Protein AF-A0A661QNE1-F1 (afdb_monomer_lite)

pLDDT: mean 89.4, std 10.87, range [54.03, 97.5]

Foldseek 3Di:
DDLVVLVVLLVVLLVVVVVVVDPLQPPSVPWDADPPDSQEIESAADDPDPVVVLVSQVSQLVSPHGYDYPPKDKDFDADPVRDGPWIWIQDPVGTHTRDHD

Structure (mmCIF, N/CA/C/O backbone):
data_AF-A0A661QNE1-F1
#
_entry.id   AF-A0A661QNE1-F1
#
loop_
_atom_site.group_PDB
_atom_site.id
_atom_site.type_symbol
_atom_site.label_atom_id
_atom_site.label_alt_id
_atom_site.label_comp_id
_atom_site.label_asym_id
_atom_site.label_entity_id
_atom_site.label_seq_id
_atom_site.pdbx_PDB_ins_code
_atom_site.Cartn_x
_atom_site.Cartn_y
_atom_site.Cartn_z
_atom_site.occupancy
_atom_site.B_iso_or_equiv
_atom_site.auth_seq_id
_atom_site.auth_comp_id
_atom_site.auth_asym_id
_atom_site.auth_atom_id
_atom_site.pdbx_PDB_model_num
ATOM 1 N N . MET A 1 1 ? 16.479 -2.582 6.797 1.00 54.91 1 MET A N 1
ATOM 2 C CA . MET A 1 1 ? 15.493 -2.563 7.904 1.00 54.91 1 MET A CA 1
ATOM 3 C C . MET A 1 1 ? 14.855 -3.953 8.004 1.00 54.91 1 MET A C 1
ATOM 5 O O . MET A 1 1 ? 14.509 -4.486 6.960 1.00 54.91 1 MET A O 1
ATOM 9 N N . LYS A 1 2 ? 14.779 -4.595 9.184 1.00 58.19 2 LYS A N 1
ATOM 10 C CA . LYS A 1 2 ? 14.231 -5.970 9.326 1.00 58.19 2 LYS A CA 1
ATOM 11 C C . LYS A 1 2 ? 12.692 -5.976 9.266 1.00 58.19 2 LYS A C 1
ATOM 13 O O . LYS A 1 2 ? 12.072 -5.009 9.701 1.00 58.19 2 LYS A O 1
ATOM 18 N N . LYS A 1 3 ? 12.080 -7.073 8.789 1.00 56.31 3 LYS A N 1
ATOM 19 C CA . LYS A 1 3 ? 10.613 -7.236 8.622 1.00 56.31 3 LYS A CA 1
ATOM 20 C C . LYS A 1 3 ? 9.822 -6.991 9.922 1.00 56.31 3 LYS A C 1
ATOM 22 O O . LYS A 1 3 ? 8.732 -6.433 9.888 1.00 56.31 3 LYS A O 1
ATOM 27 N N . GLU A 1 4 ? 10.409 -7.322 11.072 1.00 59.03 4 GLU A N 1
ATOM 28 C CA . GLU A 1 4 ? 9.845 -7.066 12.410 1.00 59.03 4 GLU A CA 1
ATOM 29 C C . GLU A 1 4 ? 9.625 -5.576 12.706 1.00 59.03 4 GLU A C 1
ATOM 31 O O . GLU A 1 4 ? 8.668 -5.220 13.391 1.00 59.03 4 GLU A O 1
ATOM 36 N N . ASN A 1 5 ? 10.442 -4.692 12.126 1.00 74.19 5 ASN A N 1
ATOM 37 C CA . ASN A 1 5 ? 10.304 -3.250 12.317 1.00 74.19 5 ASN A CA 1
ATOM 38 C C . ASN A 1 5 ? 9.025 -2.715 11.645 1.00 74.19 5 ASN A C 1
ATOM 40 O O . ASN A 1 5 ? 8.351 -1.832 12.174 1.00 74.19 5 ASN A O 1
ATOM 44 N N . TYR A 1 6 ? 8.615 -3.315 10.521 1.00 79.69 6 TYR A N 1
ATOM 45 C CA . TYR A 1 6 ? 7.425 -2.875 9.795 1.00 79.69 6 TYR A CA 1
ATOM 46 C C . TYR A 1 6 ? 6.110 -3.197 10.509 1.00 79.69 6 TYR A C 1
ATOM 48 O O . TYR A 1 6 ? 5.142 -2.477 10.301 1.00 79.69 6 TYR A O 1
ATOM 56 N N . LYS A 1 7 ? 6.057 -4.191 11.409 1.00 83.25 7 LYS A N 1
ATOM 57 C CA . LYS A 1 7 ? 4.845 -4.441 12.216 1.00 83.25 7 LYS A CA 1
ATOM 58 C C . LYS A 1 7 ? 4.545 -3.279 13.169 1.00 83.25 7 LYS A C 1
ATOM 60 O O . LYS A 1 7 ? 3.403 -2.841 13.262 1.00 83.25 7 LYS A O 1
ATOM 65 N N . SER A 1 8 ? 5.569 -2.743 13.838 1.00 88.62 8 SER A N 1
ATOM 66 C CA . SER A 1 8 ? 5.416 -1.562 14.704 1.00 88.62 8 SER A CA 1
ATOM 67 C C . SER A 1 8 ? 5.031 -0.318 13.896 1.00 88.62 8 SER A C 1
ATOM 69 O O . SER A 1 8 ? 4.162 0.457 14.301 1.00 88.62 8 SER A O 1
ATOM 71 N N . ILE A 1 9 ? 5.645 -0.150 12.721 1.00 92.69 9 ILE A N 1
ATOM 72 C CA . ILE A 1 9 ? 5.344 0.943 11.791 1.00 92.69 9 ILE A CA 1
ATOM 73 C C . ILE A 1 9 ? 3.899 0.836 11.274 1.00 92.69 9 ILE A C 1
ATOM 75 O O . ILE A 1 9 ? 3.189 1.839 11.283 1.00 92.69 9 ILE A O 1
ATOM 79 N N . LEU A 1 10 ? 3.430 -0.365 10.917 1.00 94.81 10 LEU A N 1
ATOM 80 C CA . LEU A 1 10 ? 2.055 -0.628 10.482 1.00 94.81 10 LEU A CA 1
ATOM 81 C C . LEU A 1 10 ? 1.040 -0.183 11.539 1.00 94.81 10 LEU A C 1
ATOM 83 O O . LEU A 1 10 ? 0.068 0.485 11.203 1.00 94.81 10 LEU A O 1
ATOM 87 N N . SER A 1 11 ? 1.278 -0.480 12.819 1.00 94.94 11 SER A N 1
ATO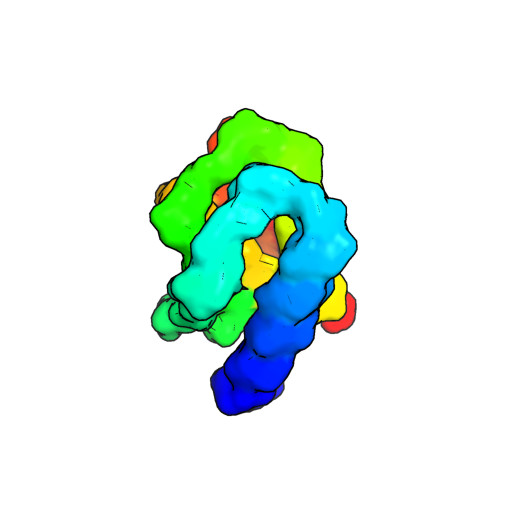M 88 C CA . SER A 1 11 ? 0.389 -0.031 13.898 1.00 94.94 11 SER A CA 1
ATOM 89 C C . SER A 1 11 ? 0.313 1.497 14.004 1.00 94.94 11 SER A C 1
ATOM 91 O O . SER A 1 11 ? -0.767 2.050 14.215 1.00 94.94 11 SER A O 1
ATOM 93 N N . LYS A 1 12 ? 1.436 2.208 13.821 1.00 95.69 12 LYS A N 1
ATOM 94 C CA . LYS A 1 12 ? 1.450 3.684 13.812 1.00 95.69 12 LYS A CA 1
ATOM 95 C C . LYS A 1 12 ? 0.726 4.246 12.587 1.00 95.69 12 LYS A C 1
ATOM 97 O O . LYS A 1 12 ? -0.059 5.178 12.735 1.00 95.69 12 LYS A O 1
ATOM 102 N N . PHE A 1 13 ? 0.945 3.642 11.423 1.00 96.81 13 PHE A N 1
ATOM 103 C CA . PHE A 1 13 ? 0.265 3.982 10.178 1.00 96.81 13 PHE A CA 1
ATOM 104 C C . PHE A 1 13 ? -1.256 3.825 10.297 1.00 96.81 13 PHE A C 1
ATOM 106 O O . PHE A 1 13 ? -1.982 4.787 10.061 1.00 96.81 13 PHE A O 1
ATOM 113 N N . LYS A 1 14 ? -1.740 2.668 10.769 1.00 97.25 14 LYS A N 1
ATOM 114 C CA . LYS A 1 14 ? -3.170 2.418 11.025 1.00 97.25 14 LYS A CA 1
ATOM 115 C C . LYS A 1 14 ? -3.785 3.467 11.949 1.00 97.25 14 LYS A C 1
ATOM 117 O O . LYS A 1 14 ? -4.884 3.950 11.697 1.00 97.25 14 LYS A O 1
ATOM 122 N N . ARG A 1 15 ? -3.068 3.849 13.011 1.00 96.94 15 ARG A N 1
ATOM 123 C CA . ARG A 1 15 ? -3.523 4.894 13.935 1.00 96.94 15 ARG A CA 1
ATOM 124 C C . ARG A 1 15 ? -3.628 6.262 13.259 1.00 96.94 15 ARG A C 1
ATOM 126 O O . ARG A 1 15 ? -4.608 6.957 13.487 1.00 96.94 15 ARG A O 1
ATOM 133 N N . GLU A 1 16 ? -2.657 6.651 12.430 1.00 97.12 16 GLU A N 1
ATOM 134 C CA . GLU A 1 16 ? -2.738 7.918 11.685 1.00 97.12 16 GLU A CA 1
ATOM 135 C C . GLU A 1 16 ? -3.916 7.923 10.708 1.00 97.12 16 GLU A C 1
ATOM 137 O O . GLU A 1 16 ? -4.642 8.908 10.654 1.00 97.12 16 GLU A O 1
ATOM 142 N N . ILE A 1 17 ? -4.161 6.807 10.018 1.00 97.31 17 ILE A N 1
ATOM 143 C CA . ILE A 1 17 ? -5.311 6.650 9.122 1.00 97.31 17 ILE A CA 1
ATOM 144 C C . ILE A 1 17 ? -6.629 6.806 9.879 1.00 97.31 17 ILE A C 1
ATOM 146 O O . ILE A 1 17 ? -7.465 7.608 9.473 1.00 97.31 17 ILE A O 1
ATOM 150 N N . LYS A 1 18 ? -6.799 6.129 11.018 1.00 96.25 18 LYS A N 1
ATOM 151 C CA . LYS A 1 18 ? -7.998 6.286 11.860 1.00 96.25 18 LYS A CA 1
ATOM 152 C C . LYS A 1 18 ? -8.208 7.734 12.314 1.00 96.25 18 LYS A C 1
ATOM 154 O O . LYS A 1 18 ? -9.331 8.224 12.298 1.00 96.25 18 LYS A O 1
ATOM 159 N N . ASN A 1 19 ? -7.128 8.442 12.643 1.00 96.12 19 ASN A N 1
ATOM 160 C CA . ASN A 1 19 ? -7.182 9.843 13.072 1.00 96.12 19 ASN A CA 1
ATOM 161 C C . ASN A 1 19 ? -7.560 10.825 11.951 1.00 96.12 19 ASN A C 1
ATOM 163 O O . ASN A 1 19 ? -7.878 11.977 12.245 1.00 96.12 19 ASN A O 1
ATOM 167 N N . THR A 1 20 ? -7.542 10.405 10.682 1.00 94.12 20 THR A N 1
ATOM 168 C CA . THR A 1 20 ? -8.076 11.233 9.588 1.00 94.12 20 THR A CA 1
ATOM 169 C C . THR A 1 20 ? -9.597 11.382 9.663 1.00 94.12 20 THR A C 1
ATOM 171 O O . THR A 1 20 ? -10.130 12.294 9.040 1.00 94.12 20 THR A O 1
ATOM 174 N N . HIS A 1 21 ? -10.288 10.513 10.419 1.00 91.31 21 HIS A N 1
ATOM 175 C CA . HIS A 1 21 ? -11.754 10.426 10.480 1.00 91.31 21 HIS A CA 1
ATOM 176 C C . HIS A 1 21 ? -12.411 10.312 9.093 1.00 91.31 21 HIS A C 1
ATOM 178 O O . HIS A 1 21 ? -13.562 10.702 8.900 1.00 91.31 21 HIS A O 1
ATOM 184 N N . ASN A 1 22 ? -11.674 9.781 8.115 1.00 90.81 22 ASN A N 1
ATOM 185 C CA . ASN A 1 22 ? -12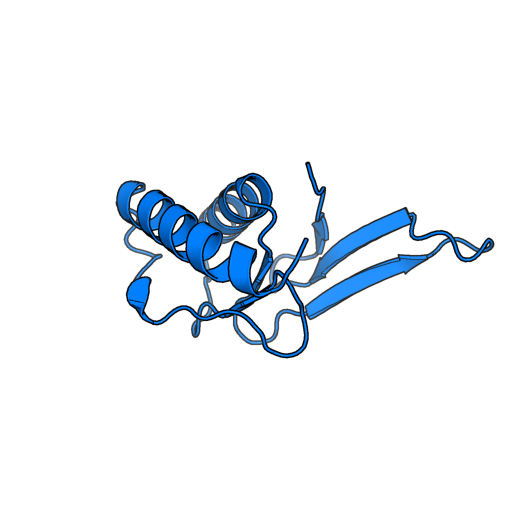.157 9.618 6.761 1.00 90.81 22 ASN A CA 1
ATOM 186 C C . ASN A 1 22 ? -12.966 8.324 6.625 1.00 90.81 22 ASN A C 1
ATOM 188 O O . ASN A 1 22 ? -12.451 7.233 6.866 1.00 90.81 22 ASN A O 1
ATOM 192 N N . HIS A 1 23 ? -14.224 8.456 6.216 1.00 93.06 23 HIS A N 1
ATOM 193 C CA . HIS A 1 23 ? -15.172 7.349 6.104 1.00 93.06 23 HIS A CA 1
ATOM 194 C C . HIS A 1 23 ? -14.797 6.308 5.036 1.00 93.06 23 HIS A C 1
ATOM 196 O O . HIS A 1 23 ? -15.226 5.161 5.134 1.00 93.06 23 HIS A O 1
ATOM 202 N N . VAL A 1 24 ? -13.974 6.678 4.049 1.00 95.25 24 VAL A N 1
ATOM 203 C CA . VAL A 1 24 ? -13.487 5.758 3.010 1.00 95.25 24 VAL A CA 1
ATOM 204 C C . VAL A 1 24 ? -12.497 4.740 3.583 1.00 95.25 24 VAL A C 1
ATOM 206 O O . VAL A 1 24 ? -12.384 3.631 3.067 1.00 95.25 24 VAL A O 1
ATOM 209 N N . PHE A 1 25 ? -11.805 5.074 4.678 1.00 95.56 25 PHE A N 1
ATOM 210 C CA . PHE A 1 25 ? -10.882 4.163 5.350 1.00 95.56 25 PHE A CA 1
ATOM 211 C C . PHE A 1 25 ? -11.599 3.341 6.430 1.00 95.56 25 PHE A C 1
ATOM 213 O O . PHE A 1 25 ? -11.461 3.594 7.628 1.00 95.56 25 PHE A O 1
ATOM 220 N N . HIS A 1 26 ? -12.350 2.326 6.012 1.00 93.06 26 HIS A N 1
ATOM 221 C CA . HIS A 1 26 ? -12.951 1.340 6.913 1.00 93.06 26 HIS A CA 1
ATOM 222 C C . HIS A 1 26 ? -12.048 0.107 7.106 1.00 93.06 26 HIS A C 1
ATOM 224 O O . HIS A 1 26 ? -11.048 -0.071 6.408 1.00 93.06 26 HIS A O 1
ATOM 230 N N . ASP A 1 27 ? -12.362 -0.722 8.106 1.00 94.44 27 ASP A N 1
ATOM 231 C CA . ASP A 1 27 ? -11.677 -1.994 8.402 1.00 94.44 27 ASP A CA 1
ATOM 232 C C . ASP A 1 27 ? -10.145 -1.907 8.533 1.00 94.44 27 ASP A C 1
ATOM 234 O O . ASP A 1 27 ? -9.422 -2.875 8.303 1.00 94.44 27 ASP A O 1
ATOM 238 N N . VAL A 1 28 ? -9.634 -0.745 8.951 1.00 96.19 28 VAL A N 1
ATOM 239 C CA . VAL A 1 28 ? -8.194 -0.432 9.018 1.00 96.19 28 VAL A CA 1
ATOM 240 C C . VAL A 1 28 ? -7.405 -1.444 9.860 1.00 96.19 28 VAL A C 1
ATOM 242 O O . VAL A 1 28 ? -6.231 -1.717 9.599 1.00 96.19 28 VAL A O 1
ATOM 245 N N . ASP A 1 29 ? -8.034 -2.040 10.874 1.00 95.56 29 ASP A N 1
ATOM 246 C CA . ASP A 1 29 ? -7.398 -3.060 11.712 1.00 95.56 29 ASP A CA 1
ATOM 247 C C . ASP A 1 29 ? -7.111 -4.363 10.965 1.00 95.56 29 ASP A C 1
ATOM 249 O O . ASP A 1 29 ? -6.134 -5.035 11.303 1.00 95.56 29 ASP A O 1
ATOM 253 N N . ASN A 1 30 ? -7.863 -4.663 9.906 1.00 96.06 30 ASN A N 1
ATOM 254 C CA . ASN A 1 30 ? -7.692 -5.864 9.092 1.00 96.06 30 ASN A CA 1
ATOM 255 C C . ASN A 1 30 ? -6.547 -5.737 8.081 1.00 96.06 30 ASN A C 1
ATOM 257 O O . ASN A 1 30 ? -6.149 -6.735 7.489 1.00 96.06 30 ASN A O 1
ATOM 261 N N . TRP A 1 31 ? -5.977 -4.542 7.891 1.00 96.56 31 TRP A N 1
ATOM 262 C CA . TRP A 1 31 ? -4.871 -4.364 6.953 1.00 96.56 31 TRP A CA 1
ATOM 263 C C . TRP A 1 31 ? -3.615 -5.096 7.424 1.00 96.56 31 TRP A C 1
ATOM 265 O O . TRP A 1 31 ? -3.227 -5.020 8.595 1.00 96.56 31 TRP A O 1
ATOM 275 N N . THR A 1 32 ? -2.926 -5.777 6.519 1.00 95.38 32 THR A N 1
ATOM 276 C CA . THR A 1 32 ? -1.739 -6.577 6.852 1.00 95.38 32 THR A CA 1
ATOM 277 C C . THR A 1 32 ? -0.562 -6.212 5.970 1.00 95.38 32 THR A C 1
ATOM 279 O O . THR A 1 32 ? -0.724 -5.633 4.902 1.00 95.38 32 THR A O 1
ATOM 282 N N . MET A 1 33 ? 0.645 -6.574 6.400 1.00 94.56 33 MET A N 1
ATOM 283 C CA . MET A 1 33 ? 1.801 -6.501 5.509 1.00 94.56 33 MET A CA 1
ATOM 284 C C . MET A 1 33 ? 1.614 -7.464 4.332 1.00 94.56 33 MET A C 1
ATOM 286 O O . MET A 1 33 ? 1.114 -8.576 4.518 1.00 94.56 33 MET A O 1
ATOM 290 N N . ALA A 1 34 ? 2.049 -7.049 3.149 1.00 92.62 34 ALA A N 1
ATOM 291 C CA . ALA A 1 34 ? 2.177 -7.922 1.995 1.00 92.62 34 ALA A CA 1
ATOM 292 C C . ALA A 1 34 ? 3.311 -8.943 2.22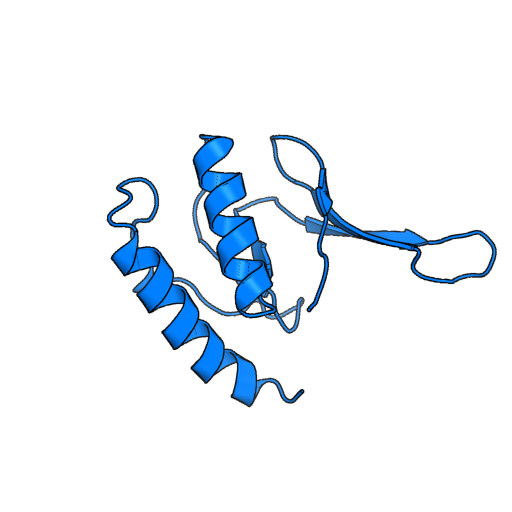0 1.00 92.62 34 ALA A C 1
ATOM 294 O O . ALA A 1 34 ? 4.258 -8.712 2.985 1.00 92.62 34 ALA A O 1
ATOM 295 N N . ASN A 1 35 ? 3.208 -10.107 1.578 1.00 87.62 35 ASN A N 1
ATOM 296 C CA . ASN A 1 35 ? 4.196 -11.178 1.737 1.00 87.62 35 ASN A CA 1
ATOM 297 C C . ASN A 1 35 ? 5.388 -11.021 0.789 1.00 87.62 35 ASN A C 1
ATOM 299 O O . ASN A 1 35 ? 6.520 -11.311 1.180 1.00 87.62 35 ASN A O 1
ATOM 303 N N . ASP A 1 36 ? 5.102 -10.547 -0.416 1.00 86.31 36 ASP A N 1
ATOM 304 C CA . ASP A 1 36 ? 5.965 -10.357 -1.581 1.00 86.31 36 ASP A CA 1
ATOM 305 C C . ASP A 1 36 ? 6.656 -8.984 -1.605 1.00 86.31 36 ASP A C 1
ATOM 307 O O . ASP A 1 36 ? 7.793 -8.871 -2.059 1.00 86.31 36 ASP A O 1
ATOM 311 N N . ILE A 1 37 ? 6.019 -7.951 -1.047 1.00 87.75 37 ILE A N 1
ATOM 312 C CA . ILE A 1 37 ? 6.570 -6.592 -0.966 1.00 87.75 37 ILE A CA 1
ATOM 313 C C . ILE A 1 37 ? 6.867 -6.255 0.498 1.00 87.75 37 ILE A C 1
ATOM 315 O O . ILE A 1 37 ? 5.963 -6.122 1.320 1.00 87.75 37 ILE A O 1
ATOM 319 N N . MET A 1 38 ? 8.152 -6.092 0.837 1.00 87.06 38 MET A N 1
ATOM 320 C CA . MET A 1 38 ? 8.628 -5.994 2.229 1.00 87.06 38 MET A CA 1
ATOM 321 C C . MET A 1 38 ? 7.935 -4.901 3.060 1.00 87.06 38 MET A C 1
ATOM 323 O O . MET A 1 38 ? 7.690 -5.101 4.250 1.00 87.06 38 MET A O 1
ATOM 327 N N . ASN A 1 39 ? 7.642 -3.758 2.442 1.00 90.44 39 ASN A N 1
ATOM 328 C CA . ASN A 1 39 ? 6.953 -2.619 3.044 1.00 90.44 39 ASN A CA 1
ATOM 329 C C . ASN A 1 39 ? 5.541 -2.394 2.471 1.00 90.44 39 ASN A C 1
ATOM 331 O O . ASN A 1 39 ? 4.955 -1.335 2.691 1.00 90.44 39 ASN A O 1
ATOM 335 N N . GLY A 1 40 ? 4.998 -3.368 1.736 1.00 94.06 40 GLY A N 1
ATOM 336 C CA . GLY A 1 40 ? 3.646 -3.314 1.190 1.00 94.06 40 GLY A CA 1
ATOM 337 C C . GLY A 1 40 ? 2.597 -3.534 2.277 1.00 94.06 40 GLY A C 1
ATOM 338 O O . GLY A 1 40 ? 2.807 -4.338 3.184 1.00 94.06 40 GLY A O 1
ATOM 339 N N . VAL A 1 41 ? 1.465 -2.840 2.187 1.00 96.62 41 VAL A N 1
ATOM 340 C CA . VAL A 1 41 ? 0.317 -2.987 3.092 1.00 96.62 41 VAL A CA 1
ATOM 341 C C . VAL A 1 41 ? -0.926 -3.277 2.268 1.00 96.62 41 VAL A C 1
ATOM 343 O O . VAL A 1 41 ? -1.279 -2.490 1.397 1.00 96.62 41 VAL A O 1
ATOM 346 N N . LEU A 1 42 ? -1.598 -4.385 2.554 1.00 96.81 42 LEU A N 1
ATOM 347 C CA . LEU A 1 42 ? -2.821 -4.796 1.877 1.00 96.81 42 LEU A CA 1
ATOM 348 C C . LEU A 1 42 ? -4.030 -4.117 2.526 1.00 96.81 42 LEU A C 1
ATOM 350 O O . LEU A 1 42 ? -4.279 -4.313 3.716 1.00 96.81 42 LEU A O 1
ATOM 354 N N . ILE A 1 43 ? -4.769 -3.336 1.737 1.00 95.88 43 ILE A N 1
ATOM 355 C CA . ILE A 1 43 ? -5.952 -2.577 2.183 1.00 95.88 43 ILE A CA 1
ATOM 356 C C . ILE A 1 43 ? -7.231 -3.426 2.137 1.00 95.88 43 ILE A C 1
ATOM 358 O O . ILE A 1 43 ? -8.157 -3.204 2.908 1.00 95.88 43 ILE A O 1
ATOM 362 N N . GLY A 1 44 ? -7.266 -4.453 1.281 1.00 92.88 44 GLY A N 1
ATOM 363 C CA . GLY A 1 44 ? -8.362 -5.428 1.210 1.00 92.88 44 GLY A CA 1
ATOM 364 C C . GLY A 1 44 ? -9.594 -4.976 0.417 1.00 92.88 44 GLY A C 1
ATOM 365 O O . GLY A 1 44 ? -10.453 -5.801 0.128 1.00 92.88 44 GLY A O 1
ATOM 366 N N . TYR A 1 45 ? -9.666 -3.709 0.010 1.00 95.81 45 TYR A N 1
ATOM 367 C CA . TYR A 1 45 ? -10.740 -3.159 -0.820 1.00 95.81 45 TYR A CA 1
ATOM 368 C C . TYR A 1 45 ? -10.238 -2.008 -1.695 1.00 95.81 45 TYR A C 1
ATOM 370 O O . TYR A 1 45 ? -9.158 -1.454 -1.473 1.00 95.81 45 TYR A O 1
ATOM 378 N N . THR A 1 46 ? -11.019 -1.677 -2.720 1.00 95.75 46 THR A N 1
ATOM 379 C CA . THR A 1 46 ? -10.705 -0.604 -3.666 1.00 95.75 46 THR A CA 1
ATOM 380 C C . THR A 1 46 ? -11.182 0.740 -3.137 1.00 95.75 46 THR A C 1
ATOM 382 O O . THR A 1 46 ? -12.310 0.866 -2.668 1.00 95.75 46 THR A O 1
ATOM 385 N N . ILE A 1 47 ? -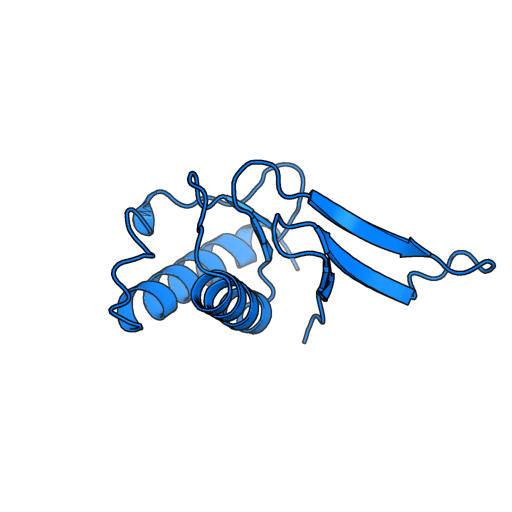10.339 1.761 -3.277 1.00 96.19 47 ILE A N 1
ATOM 386 C CA . ILE A 1 47 ? -10.686 3.155 -3.002 1.00 96.19 47 ILE A CA 1
ATOM 387 C C . ILE A 1 47 ? -10.957 3.853 -4.333 1.00 96.19 47 ILE A C 1
ATOM 389 O O . ILE A 1 47 ? -10.041 4.048 -5.130 1.00 96.19 47 ILE A O 1
ATOM 393 N N . ASN A 1 48 ? -12.218 4.221 -4.567 1.00 95.19 48 ASN A N 1
ATOM 394 C CA . ASN A 1 48 ? -12.679 4.781 -5.844 1.00 95.19 48 ASN A CA 1
ATOM 395 C C . ASN A 1 48 ? -12.513 6.304 -5.951 1.00 95.19 48 ASN A C 1
ATOM 397 O O . ASN A 1 48 ? -12.731 6.876 -7.018 1.00 95.19 48 ASN A O 1
ATOM 401 N N . GLU A 1 49 ? -12.094 6.962 -4.874 1.00 96.12 49 GLU A N 1
ATOM 402 C CA . GLU A 1 49 ? -11.845 8.398 -4.861 1.00 96.12 49 GLU A CA 1
ATOM 403 C C . GLU A 1 49 ? -10.350 8.685 -4.967 1.00 96.12 49 GLU A C 1
ATOM 405 O O . GLU A 1 49 ? -9.542 8.256 -4.138 1.00 96.12 49 GLU A O 1
ATOM 410 N N . ARG A 1 50 ? -9.971 9.444 -6.000 1.00 95.69 50 ARG A N 1
ATOM 411 C CA . ARG A 1 50 ? -8.567 9.767 -6.272 1.00 95.69 50 ARG A CA 1
ATOM 412 C C . ARG A 1 50 ? -7.914 10.529 -5.118 1.00 95.69 50 ARG A C 1
ATOM 414 O O . ARG A 1 50 ? -6.788 10.198 -4.756 1.00 95.69 50 ARG A O 1
ATOM 421 N N . SER A 1 51 ? -8.603 11.516 -4.542 1.00 96.69 51 SER A N 1
ATOM 422 C CA . SER A 1 51 ? -8.106 12.298 -3.398 1.00 96.69 51 SER A CA 1
ATOM 423 C C . SER A 1 51 ? -7.780 11.403 -2.206 1.00 96.69 51 SER A C 1
ATOM 425 O O . SER A 1 51 ? -6.714 11.533 -1.604 1.00 96.69 51 SER A O 1
ATOM 427 N N . GLU A 1 52 ? -8.648 10.435 -1.924 1.00 97.44 52 GLU A N 1
ATOM 428 C CA . GLU A 1 52 ? -8.497 9.525 -0.790 1.00 97.44 52 GLU A CA 1
ATOM 429 C C . GLU A 1 52 ? -7.399 8.501 -1.026 1.00 97.44 52 GLU A C 1
ATOM 431 O O . GLU A 1 52 ? -6.587 8.214 -0.140 1.00 97.44 52 GLU A O 1
ATOM 436 N N . ARG A 1 53 ? -7.281 8.020 -2.265 1.00 97.12 53 ARG A N 1
ATOM 437 C CA . ARG A 1 53 ? -6.165 7.167 -2.662 1.00 97.12 53 ARG A CA 1
ATOM 438 C C . ARG A 1 53 ? -4.823 7.903 -2.571 1.00 97.12 53 ARG A C 1
ATOM 440 O O . ARG A 1 53 ? -3.834 7.306 -2.131 1.00 97.12 53 ARG A O 1
ATOM 447 N N . GLU A 1 54 ? -4.779 9.179 -2.959 1.00 96.38 54 GLU A N 1
ATOM 448 C CA . GLU A 1 54 ? -3.617 10.073 -2.835 1.00 96.38 54 GLU A CA 1
ATOM 449 C C . GLU A 1 54 ? -3.256 10.368 -1.376 1.00 96.38 54 GLU A C 1
ATOM 451 O O . GLU A 1 54 ? -2.071 10.347 -1.021 1.00 96.38 54 GLU A O 1
ATOM 456 N N . LEU A 1 55 ? -4.253 10.589 -0.518 1.00 97.00 55 LEU A N 1
ATOM 457 C CA . LEU A 1 55 ? -4.069 10.760 0.920 1.00 97.00 55 LEU A CA 1
ATOM 458 C C . LEU A 1 55 ? -3.464 9.501 1.549 1.00 97.00 55 LEU A C 1
ATOM 460 O O . LEU A 1 55 ? -2.429 9.587 2.214 1.00 97.00 55 LEU A O 1
ATOM 464 N N . LEU A 1 56 ? -4.054 8.333 1.276 1.00 97.50 56 LEU A N 1
ATOM 465 C CA . LEU A 1 56 ? -3.563 7.043 1.754 1.00 97.50 56 LEU A CA 1
ATOM 466 C C . LEU A 1 56 ? -2.101 6.823 1.355 1.00 97.50 56 LEU A C 1
ATOM 468 O O . LEU A 1 56 ? -1.269 6.497 2.201 1.00 97.50 56 LEU A O 1
ATOM 472 N N . HIS A 1 57 ? -1.776 7.050 0.077 1.00 96.38 57 HIS A N 1
ATOM 473 C CA . HIS A 1 57 ? -0.413 6.921 -0.444 1.00 96.38 57 HIS A CA 1
ATOM 474 C C . HIS A 1 57 ? 0.568 7.824 0.295 1.00 96.38 57 HIS A C 1
ATOM 476 O O . HIS A 1 57 ? 1.621 7.377 0.741 1.00 96.38 57 HIS A O 1
ATOM 482 N N . ARG A 1 58 ? 0.208 9.099 0.463 1.00 95.62 58 ARG A N 1
ATOM 483 C CA . ARG A 1 58 ? 1.050 10.104 1.118 1.00 95.62 58 ARG A CA 1
ATOM 484 C C . ARG A 1 58 ? 1.333 9.748 2.574 1.00 95.62 58 ARG A C 1
ATOM 486 O O . ARG A 1 58 ? 2.481 9.850 3.010 1.00 95.62 58 ARG A O 1
ATOM 493 N N . ILE A 1 59 ? 0.307 9.323 3.312 1.00 95.81 59 ILE A N 1
ATOM 494 C CA . ILE A 1 59 ? 0.464 8.867 4.695 1.00 95.81 59 ILE A CA 1
ATOM 495 C C . ILE A 1 59 ? 1.330 7.603 4.715 1.00 95.81 59 ILE A C 1
ATOM 497 O O . ILE A 1 59 ? 2.278 7.543 5.489 1.00 95.81 59 ILE A O 1
ATOM 501 N N . GLY A 1 60 ? 1.084 6.632 3.831 1.00 95.38 60 GLY A N 1
ATOM 502 C CA . GLY A 1 60 ? 1.904 5.422 3.720 1.00 95.38 60 GLY A CA 1
ATOM 503 C C . GLY A 1 60 ? 3.391 5.739 3.547 1.00 95.38 60 GLY A C 1
ATOM 504 O O . GLY A 1 60 ? 4.218 5.284 4.341 1.00 95.38 60 GLY A O 1
ATOM 505 N N . LEU A 1 61 ? 3.729 6.615 2.595 1.00 93.62 61 LEU A N 1
ATOM 506 C CA . LEU A 1 61 ? 5.113 7.012 2.325 1.00 93.62 61 LEU A CA 1
ATOM 507 C C . LEU A 1 61 ? 5.792 7.705 3.514 1.00 93.62 61 LEU A C 1
ATOM 509 O O . LEU A 1 61 ? 6.986 7.502 3.726 1.00 93.62 61 LEU A O 1
ATOM 513 N N . LYS A 1 62 ? 5.055 8.465 4.335 1.00 93.19 62 LYS A N 1
ATOM 514 C CA . LYS A 1 62 ? 5.585 9.056 5.581 1.00 93.19 62 LYS A CA 1
ATOM 515 C C . LYS A 1 62 ? 6.110 7.987 6.548 1.00 93.19 62 LYS A C 1
ATOM 517 O O . LYS A 1 62 ? 7.049 8.252 7.294 1.00 93.19 62 LYS A O 1
ATOM 522 N N . TYR A 1 63 ? 5.522 6.794 6.519 1.00 92.75 63 TYR A N 1
ATOM 523 C CA . TYR A 1 63 ? 5.931 5.633 7.311 1.00 92.75 63 TYR A CA 1
ATOM 524 C C . TYR A 1 63 ? 6.879 4.686 6.559 1.00 92.75 63 TYR A C 1
ATOM 526 O O . TYR A 1 63 ? 7.246 3.641 7.093 1.00 92.75 63 TYR A O 1
ATOM 534 N N . GLY A 1 64 ? 7.271 5.015 5.324 1.00 91.44 64 GLY A N 1
ATOM 535 C CA . GLY A 1 64 ? 8.026 4.112 4.455 1.00 91.44 64 GLY A CA 1
ATOM 536 C C . GLY A 1 64 ? 7.228 2.874 4.028 1.00 91.44 64 GLY A C 1
ATOM 537 O O . GLY A 1 64 ? 7.829 1.866 3.662 1.00 91.44 64 GLY A O 1
ATOM 538 N N . LEU A 1 65 ? 5.896 2.933 4.097 1.00 94.06 65 LEU A N 1
ATOM 539 C CA . LEU A 1 65 ? 4.973 1.870 3.708 1.00 94.06 65 LEU A CA 1
ATOM 540 C C . LEU A 1 65 ? 4.353 2.163 2.339 1.00 94.06 65 LEU A C 1
ATOM 542 O O . LEU A 1 65 ? 4.200 3.319 1.945 1.00 94.06 65 LEU A O 1
ATOM 546 N N . ILE A 1 66 ? 3.962 1.106 1.632 1.00 95.56 66 ILE A N 1
ATOM 547 C CA . ILE A 1 66 ? 3.307 1.183 0.325 1.00 95.56 66 ILE A CA 1
ATOM 548 C C . ILE A 1 66 ? 1.907 0.572 0.459 1.00 95.56 66 ILE A C 1
ATOM 550 O O . ILE A 1 66 ? 1.777 -0.651 0.449 1.00 95.56 66 ILE A O 1
ATOM 554 N N . PRO A 1 67 ? 0.855 1.390 0.619 1.00 96.31 67 PRO A N 1
ATOM 555 C CA . PRO A 1 67 ? -0.521 0.912 0.641 1.00 96.31 67 PRO A CA 1
ATOM 556 C C . PRO A 1 67 ? -0.932 0.419 -0.748 1.00 96.31 67 PRO A C 1
ATOM 558 O O . PRO A 1 67 ? -0.765 1.147 -1.731 1.00 96.31 67 PRO A O 1
ATOM 561 N N . LEU A 1 68 ? -1.477 -0.792 -0.804 1.00 96.75 68 LEU A N 1
ATOM 562 C CA . LEU A 1 68 ? -1.899 -1.483 -2.016 1.00 96.75 68 LEU A CA 1
ATOM 563 C C . LEU A 1 68 ? -3.375 -1.863 -1.895 1.00 96.75 68 LEU A C 1
ATOM 565 O O . LEU A 1 68 ? -3.766 -2.681 -1.053 1.00 96.75 68 LEU A O 1
ATOM 569 N N . CYS A 1 69 ? -4.193 -1.251 -2.745 1.00 96.62 69 CYS A N 1
ATOM 570 C CA . CYS A 1 69 ? -5.559 -1.692 -2.995 1.00 96.62 69 CYS A CA 1
ATOM 571 C C . CYS A 1 69 ? -5.545 -2.938 -3.908 1.00 96.62 69 CYS A C 1
ATOM 573 O O . CYS A 1 69 ? -4.536 -3.219 -4.562 1.00 96.62 69 CYS A O 1
ATOM 575 N N . PRO A 1 70 ? -6.645 -3.707 -3.977 1.00 95.81 70 PRO A N 1
ATOM 576 C CA . PRO A 1 70 ? -6.754 -4.853 -4.872 1.00 95.81 70 PRO A CA 1
ATOM 577 C C . PRO A 1 70 ? -6.402 -4.504 -6.324 1.00 95.81 70 PRO A C 1
ATOM 579 O O . PRO A 1 70 ? -6.872 -3.506 -6.866 1.00 95.81 70 PRO A O 1
ATOM 582 N N . GLY A 1 71 ? -5.571 -5.340 -6.950 1.00 92.25 71 GLY A N 1
ATOM 583 C CA . GLY A 1 71 ? -5.131 -5.172 -8.339 1.00 92.25 71 GLY A CA 1
ATOM 584 C C . GLY A 1 71 ? -4.010 -4.148 -8.551 1.00 92.25 71 GLY A C 1
ATOM 585 O O . GLY A 1 71 ? -3.492 -4.049 -9.662 1.00 92.25 71 GLY A O 1
ATOM 586 N N . GLU A 1 72 ? -3.602 -3.411 -7.517 1.00 94.75 72 GLU A N 1
ATOM 587 C CA . GLU A 1 72 ? -2.465 -2.499 -7.613 1.00 94.75 72 GLU A CA 1
ATOM 588 C C . GLU A 1 72 ? -1.139 -3.253 -7.531 1.00 94.75 72 GLU A C 1
ATOM 590 O O . GLU A 1 72 ? -0.982 -4.207 -6.769 1.00 94.75 72 GLU A O 1
ATOM 595 N N . VAL A 1 73 ? -0.160 -2.788 -8.303 1.00 92.62 73 VAL A N 1
ATOM 596 C CA . VAL A 1 73 ? 1.171 -3.400 -8.374 1.00 92.62 73 VAL A CA 1
ATOM 597 C C . VAL A 1 73 ? 2.255 -2.349 -8.198 1.00 92.62 73 VAL A C 1
ATOM 599 O O . VAL A 1 73 ? 2.091 -1.193 -8.599 1.00 92.62 73 VAL A O 1
ATOM 602 N N . VAL A 1 74 ? 3.376 -2.75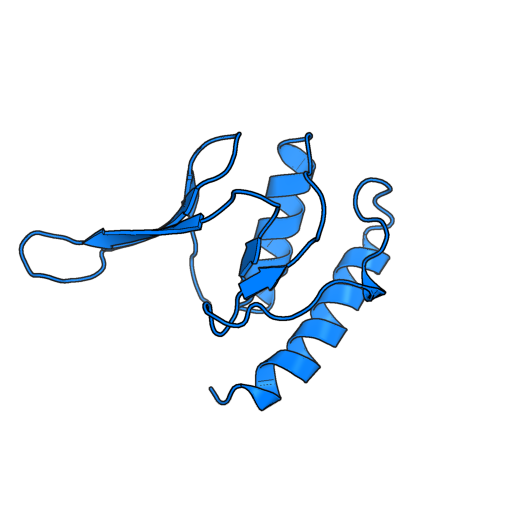4 -7.604 1.00 92.69 74 VAL A N 1
ATOM 603 C CA . VAL A 1 74 ? 4.590 -1.935 -7.533 1.00 92.69 74 VAL A CA 1
ATOM 604 C C . VAL A 1 74 ? 5.435 -2.212 -8.765 1.00 92.69 74 VAL A C 1
ATOM 606 O O . VAL A 1 74 ? 5.691 -3.364 -9.099 1.00 92.69 74 VAL A O 1
ATOM 609 N N . ASP A 1 75 ? 5.875 -1.148 -9.419 1.00 90.38 75 ASP A N 1
ATOM 610 C CA . ASP A 1 75 ? 6.668 -1.205 -10.638 1.00 90.38 75 ASP A CA 1
ATOM 611 C C . ASP A 1 75 ? 7.878 -0.263 -10.529 1.00 90.38 75 ASP A C 1
ATOM 613 O O . ASP A 1 75 ? 7.910 0.662 -9.704 1.00 90.38 75 ASP A O 1
ATOM 617 N N . ILE A 1 76 ? 8.900 -0.538 -11.335 1.00 87.44 76 ILE A N 1
ATOM 618 C CA . ILE A 1 76 ? 10.178 0.166 -11.341 1.00 87.44 76 ILE A CA 1
ATOM 619 C C . ILE A 1 76 ? 10.526 0.611 -12.759 1.00 87.44 76 ILE A C 1
ATOM 621 O O . ILE A 1 76 ? 10.631 -0.195 -13.676 1.00 87.44 76 ILE A O 1
ATOM 625 N N . ASP A 1 77 ? 10.761 1.910 -12.932 1.00 83.12 77 ASP A N 1
ATOM 626 C CA . ASP A 1 77 ? 11.362 2.427 -14.158 1.00 83.12 77 ASP A CA 1
ATOM 627 C C . ASP A 1 77 ? 12.885 2.290 -14.022 1.00 83.12 77 ASP A C 1
ATOM 629 O O . ASP A 1 77 ? 13.504 2.878 -13.125 1.00 83.12 77 ASP A O 1
ATOM 633 N N . VAL A 1 78 ? 13.491 1.507 -14.912 1.00 77.81 78 VAL A N 1
ATOM 634 C CA . VAL A 1 78 ? 14.937 1.260 -14.968 1.00 77.81 78 VAL A CA 1
ATOM 635 C C . VAL A 1 78 ? 15.514 2.009 -16.171 1.00 77.81 78 VAL A C 1
ATOM 637 O O . VAL A 1 78 ? 14.933 1.993 -17.250 1.00 77.81 78 VAL A O 1
ATOM 640 N N . SER A 1 79 ? 16.638 2.701 -15.983 1.00 76.19 79 SER A N 1
ATOM 641 C CA . SER A 1 79 ? 17.390 3.314 -17.092 1.00 76.19 79 SER A CA 1
ATOM 642 C C . SER A 1 79 ? 18.271 2.290 -17.812 1.00 76.19 79 SER A C 1
ATOM 644 O O . SER A 1 79 ? 18.612 1.262 -17.232 1.00 76.19 79 SER A O 1
ATOM 646 N N . ASP A 1 80 ? 18.745 2.619 -19.018 1.00 67.69 80 ASP A N 1
ATOM 647 C CA . ASP A 1 80 ? 19.638 1.771 -19.837 1.00 67.69 80 ASP A CA 1
ATOM 648 C C . ASP A 1 80 ? 20.912 1.296 -19.106 1.00 67.69 80 ASP A C 1
ATOM 650 O O . ASP A 1 80 ? 21.523 0.293 -19.466 1.00 67.69 80 ASP A O 1
ATOM 654 N N . HIS A 1 81 ? 21.295 1.968 -18.015 1.00 70.62 81 HIS A N 1
ATOM 655 C CA . HIS A 1 81 ? 22.426 1.599 -17.160 1.00 70.62 81 HIS A CA 1
ATOM 656 C C . HIS A 1 81 ? 22.031 0.701 -15.972 1.00 70.62 81 HIS A C 1
ATOM 658 O O . HIS A 1 81 ? 22.765 0.632 -14.987 1.00 70.62 81 HIS A O 1
ATOM 664 N N . HIS A 1 82 ? 20.862 0.056 -16.020 1.00 68.25 82 HIS A N 1
ATOM 665 C CA . HIS A 1 82 ? 20.311 -0.797 -14.958 1.00 68.25 82 HIS A CA 1
ATOM 666 C C . HIS A 1 82 ? 20.127 -0.089 -13.600 1.00 68.25 82 HIS A C 1
ATOM 668 O O . HIS A 1 82 ? 19.980 -0.734 -12.562 1.00 68.25 82 HIS A O 1
ATOM 674 N N . LYS A 1 83 ? 20.105 1.252 -13.581 1.00 70.38 83 LYS A N 1
ATOM 675 C CA . LYS A 1 83 ? 19.792 2.030 -12.375 1.00 70.38 83 LYS A CA 1
ATOM 676 C C . LYS A 1 83 ? 18.286 2.238 -12.283 1.00 70.38 83 LYS A C 1
ATOM 678 O O . LYS A 1 83 ? 17.688 2.747 -13.235 1.00 70.38 83 LYS A O 1
ATOM 683 N N . ILE A 1 84 ? 17.701 1.888 -11.134 1.00 68.44 84 ILE A N 1
ATOM 684 C CA . ILE A 1 84 ? 16.311 2.224 -10.802 1.00 68.44 84 ILE A CA 1
ATOM 685 C C . ILE A 1 84 ? 16.207 3.748 -10.756 1.00 68.44 84 ILE A C 1
ATOM 687 O O . ILE A 1 84 ? 16.824 4.397 -9.914 1.00 68.44 84 ILE A O 1
ATOM 691 N N . MET A 1 85 ? 15.439 4.309 -11.681 1.00 73.00 85 MET A N 1
ATOM 692 C CA . MET A 1 85 ? 15.203 5.745 -11.772 1.00 73.00 85 MET A CA 1
ATOM 693 C C . MET A 1 85 ? 14.061 6.160 -10.857 1.00 73.00 85 MET A C 1
ATOM 695 O O . MET A 1 85 ? 14.149 7.188 -10.184 1.00 73.00 85 MET A O 1
ATOM 699 N N . ARG A 1 86 ? 12.971 5.382 -10.855 1.00 82.12 86 ARG A N 1
ATOM 700 C CA . ARG A 1 86 ? 11.761 5.652 -10.070 1.00 82.12 86 ARG A CA 1
ATOM 701 C C . ARG A 1 86 ? 11.053 4.348 -9.727 1.00 82.12 86 ARG A C 1
ATOM 703 O O . ARG A 1 86 ? 11.004 3.437 -10.544 1.00 82.12 86 ARG A O 1
ATOM 710 N N . SER A 1 87 ? 10.447 4.300 -8.550 1.00 89.31 87 SER A N 1
ATOM 711 C CA . SER A 1 87 ? 9.469 3.276 -8.182 1.00 89.31 87 SER A CA 1
ATOM 712 C C . SER A 1 87 ? 8.086 3.918 -8.133 1.00 89.31 87 SER A C 1
ATOM 714 O O . SER A 1 87 ? 7.958 5.084 -7.756 1.00 89.31 87 SER A O 1
ATOM 716 N N . PHE A 1 88 ? 7.041 3.194 -8.513 1.00 93.75 88 PHE A N 1
ATOM 717 C CA . PHE A 1 88 ? 5.668 3.692 -8.447 1.00 93.75 88 PHE A CA 1
ATOM 718 C C . PHE A 1 88 ? 4.678 2.562 -8.186 1.00 93.75 88 PHE A C 1
ATOM 720 O O . PHE A 1 88 ? 4.939 1.402 -8.485 1.00 93.75 88 PHE A O 1
ATOM 727 N N . VAL A 1 89 ? 3.522 2.919 -7.636 1.00 94.75 89 VAL A N 1
ATOM 728 C CA . VAL A 1 89 ? 2.348 2.048 -7.602 1.00 94.75 89 VAL A CA 1
ATOM 729 C C . VAL A 1 89 ? 1.514 2.344 -8.844 1.00 94.75 89 VAL A C 1
ATOM 731 O O . VAL A 1 89 ? 1.216 3.509 -9.123 1.00 94.75 89 VAL A O 1
ATOM 734 N N . ARG A 1 90 ? 1.146 1.312 -9.605 1.00 95.12 90 ARG A N 1
ATOM 735 C CA . ARG A 1 90 ? 0.129 1.420 -10.657 1.00 95.12 90 ARG A CA 1
ATOM 736 C C . ARG A 1 90 ? -1.246 1.251 -10.021 1.00 95.12 90 ARG A C 1
ATOM 738 O O . ARG A 1 90 ? -1.518 0.216 -9.420 1.00 95.12 90 ARG A O 1
ATOM 745 N N . THR A 1 91 ? -2.087 2.266 -10.164 1.00 94.62 91 THR A N 1
ATOM 746 C CA . THR A 1 91 ? -3.455 2.311 -9.641 1.00 94.62 91 THR A CA 1
ATOM 747 C C . THR A 1 91 ? -4.447 2.526 -10.778 1.00 94.62 91 THR A C 1
ATOM 749 O O . THR A 1 91 ? -4.058 2.835 -11.908 1.00 94.62 91 THR A O 1
ATOM 752 N N . MET A 1 92 ? -5.746 2.436 -10.483 1.00 92.81 92 MET A N 1
ATOM 753 C CA . MET A 1 92 ? -6.797 2.788 -11.448 1.00 92.81 92 MET A CA 1
ATOM 754 C C . MET A 1 92 ? -6.762 4.266 -11.887 1.00 92.81 92 MET A C 1
ATOM 756 O O . MET A 1 92 ? -7.320 4.606 -12.924 1.00 92.81 92 MET A O 1
ATOM 760 N N . PHE A 1 93 ? -6.081 5.140 -11.132 1.00 94.56 93 PHE A N 1
ATOM 761 C CA . PHE A 1 93 ? -5.928 6.569 -11.442 1.00 94.56 93 PHE A CA 1
ATOM 762 C C . PHE A 1 93 ? -4.605 6.904 -12.148 1.00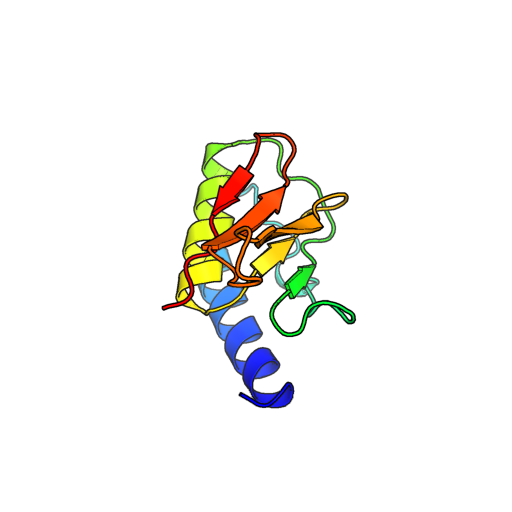 94.56 93 PHE A C 1
ATOM 764 O O . PHE A 1 93 ? -4.328 8.076 -12.407 1.00 94.56 93 PHE A O 1
ATOM 771 N N . GLY A 1 94 ? -3.772 5.901 -12.443 1.00 93.88 94 GLY A N 1
ATOM 772 C CA . GLY A 1 94 ? -2.467 6.067 -13.078 1.00 93.88 94 GLY A CA 1
ATOM 773 C C . GLY A 1 94 ? -1.302 5.683 -12.164 1.00 93.88 94 GLY A C 1
ATOM 774 O O . GLY A 1 94 ? -1.395 4.762 -11.356 1.00 93.88 94 GLY A O 1
ATOM 775 N N . LYS A 1 95 ? -0.154 6.349 -12.329 1.00 94.31 95 LYS A N 1
ATOM 776 C CA . LYS A 1 95 ? 1.073 6.041 -11.578 1.00 94.31 95 LYS A CA 1
ATOM 777 C C . LYS A 1 95 ? 1.206 6.945 -10.352 1.00 94.31 95 LYS A C 1
ATOM 779 O O . LYS A 1 95 ? 1.155 8.166 -10.479 1.00 94.31 95 LYS A O 1
ATOM 784 N N . MET A 1 96 ? 1.467 6.354 -9.189 1.00 94.19 96 MET A N 1
ATOM 785 C CA . MET A 1 96 ? 1.744 7.071 -7.941 1.00 94.19 96 MET A CA 1
ATOM 786 C C . MET A 1 96 ? 3.181 6.816 -7.499 1.00 94.19 96 MET A C 1
ATOM 788 O O . MET A 1 96 ? 3.533 5.706 -7.103 1.00 94.19 96 MET A O 1
ATOM 792 N N . GLN A 1 97 ? 4.029 7.839 -7.584 1.00 92.88 97 GLN A N 1
ATOM 793 C CA . GLN A 1 97 ? 5.459 7.696 -7.324 1.00 92.88 97 GLN A CA 1
ATOM 794 C C . GLN A 1 97 ? 5.739 7.325 -5.862 1.00 92.88 97 GLN A C 1
ATOM 796 O O . GLN A 1 97 ? 5.200 7.929 -4.934 1.00 92.88 97 GLN A O 1
ATOM 801 N N . ILE A 1 98 ? 6.610 6.341 -5.663 1.00 91.44 98 ILE A N 1
ATOM 802 C CA . ILE A 1 98 ? 7.154 5.947 -4.368 1.00 91.44 98 ILE A CA 1
ATOM 803 C C . ILE A 1 98 ? 8.459 6.722 -4.195 1.00 91.44 98 ILE A C 1
ATOM 805 O O . ILE A 1 98 ? 9.455 6.434 -4.855 1.00 91.44 98 ILE A O 1
ATOM 809 N N . ASN A 1 99 ? 8.437 7.717 -3.314 1.00 79.56 99 ASN A N 1
ATOM 810 C CA . ASN A 1 99 ? 9.623 8.465 -2.910 1.00 79.56 99 ASN A CA 1
ATOM 811 C C . ASN A 1 99 ? 9.923 8.102 -1.456 1.00 79.56 99 ASN A C 1
ATOM 813 O O . ASN A 1 99 ? 9.330 8.711 -0.561 1.00 79.56 99 ASN A O 1
ATOM 817 N N . PRO A 1 100 ? 10.752 7.073 -1.201 1.00 60.50 100 PRO A N 1
ATOM 818 C CA . PRO A 1 100 ? 11.136 6.751 0.164 1.00 60.50 100 PRO A CA 1
ATOM 819 C C . PRO A 1 100 ? 11.866 7.957 0.772 1.00 60.50 100 PRO A C 1
ATOM 821 O O . PRO A 1 100 ? 12.707 8.567 0.110 1.00 60.50 100 PRO A O 1
ATOM 824 N N . LYS A 1 101 ? 11.489 8.327 2.000 1.00 54.03 101 LYS A N 1
ATOM 825 C CA . LYS A 1 101 ? 12.243 9.279 2.825 1.00 54.03 101 LYS A CA 1
ATOM 826 C C . LYS A 1 101 ? 13.417 8.591 3.504 1.00 54.03 101 LYS A C 1
ATOM 828 O O . LYS A 1 101 ? 13.251 7.409 3.882 1.00 54.03 101 LYS A O 1
#

Sequence (101 aa):
MKKENYKSILSKFKREIKNTHNHVFHDVDNWTMANDIMNGVLIGYTINERSERELLHRIGLKYGLIPLCPGEVVDIDVSDHHKIMRSFVRTMFGKMQINPK

Radius of gyration: 13.51 Å; chains: 1; bounding box: 38×24×34 Å

Secondary structure (DSSP, 8-state):
--HHHHHHHHHHHHHHHHHTT-TT---GGG-EE-SSSTTEEE-SS----HHHHHHHHHHHHHTT-EEE-TT-EEEEEE-TTS-EEEEEEEETTEEEEE---